Protein AF-A0A7G9WJV0-F1 (afdb_monomer)

Solvent-accessible surface area (backbone atoms only — not comparable to full-atom values): 5663 Å² total; per-residue (Å²): 130,33,36,36,38,39,38,77,53,78,87,73,59,80,92,52,82,64,30,77,46,69,66,64,36,55,53,35,68,73,74,46,54,69,38,39,27,54,52,57,91,73,50,47,47,64,43,52,80,71,52,34,48,40,32,44,34,43,87,86,50,73,50,74,62,51,79,39,70,30,84,91,53,66,39,70,37,54,81,88,41,61,49,45,62,40,50,78,68,33,54,74,46,77,75,118

Radius of gyration: 12.67 Å; Cα contacts (8 Å, |Δi|>4): 168; chains: 1; bounding box: 27×22×31 Å

Secondary structure (DSSP, 8-state):
-EEEEEESSGGG-SSS--B-SHHHHHHHHHH-SEEEES-GGG--THHHHTTEEEEEE-SS-EEEE-SEE-TTT--EE-TT--HHHHHHTTTTS---

Sequence (96 aa):
MKEIHFYLGSKWEYGTKVYHDFYSTRMAIWNDEVVHTTQLVLLSTKLFEQGFRVFIHTEHRTFEIKLGKNETTKRIVNPESNILKLLLAGEFGSIE

Foldseek 3Di:
DAEEEAEPDDPPPPPDDEDEDDPVQVVCLVPPRYYHYNPLVPDALVSVVSVYFYWYDAPVDIDTDDAQADPQQRDHHHNPDPVSVCVVVCSSHDSD

Structure (mmCIF, N/CA/C/O backbone):
data_AF-A0A7G9WJV0-F1
#
_entry.id   AF-A0A7G9WJV0-F1
#
loop_
_atom_site.group_PDB
_atom_site.id
_atom_site.type_symbol
_atom_site.label_atom_id
_atom_site.label_alt_id
_atom_site.label_comp_id
_atom_site.label_asym_id
_atom_site.label_entity_id
_atom_site.label_seq_id
_atom_site.pdbx_PDB_ins_code
_atom_site.Cartn_x
_atom_site.Cartn_y
_atom_site.Cartn_z
_atom_site.occupancy
_atom_site.B_iso_or_equiv
_atom_site.auth_seq_id
_atom_site.auth_comp_id
_atom_site.auth_asym_id
_atom_site.auth_atom_id
_atom_site.pdbx_PDB_model_num
ATOM 1 N N . MET A 1 1 ? -11.534 -6.998 -10.544 1.00 83.25 1 MET A N 1
ATOM 2 C CA . MET A 1 1 ? -11.422 -6.328 -9.222 1.00 83.25 1 MET A CA 1
ATOM 3 C C . MET A 1 1 ? -10.043 -5.707 -9.183 1.00 83.25 1 MET A C 1
ATOM 5 O O . MET A 1 1 ? -9.122 -6.403 -9.587 1.00 83.25 1 MET A O 1
ATOM 9 N N . LYS A 1 2 ? -9.902 -4.429 -8.809 1.00 96.75 2 LYS A N 1
ATOM 10 C CA . LYS A 1 2 ? -8.612 -3.743 -8.949 1.00 96.75 2 LYS A CA 1
ATOM 11 C C . LYS A 1 2 ? -7.654 -4.145 -7.822 1.00 96.75 2 LYS A C 1
ATOM 13 O O . LYS A 1 2 ? -8.084 -4.321 -6.681 1.00 96.75 2 LYS A O 1
ATOM 18 N N . GLU A 1 3 ? -6.369 -4.269 -8.124 1.00 97.75 3 GLU A N 1
ATOM 19 C CA . GLU A 1 3 ? -5.316 -4.635 -7.171 1.00 97.75 3 GLU A CA 1
ATOM 20 C C . GLU A 1 3 ? -4.123 -3.685 -7.291 1.00 97.75 3 GLU A C 1
ATOM 22 O O . GLU A 1 3 ? -3.758 -3.240 -8.379 1.00 97.75 3 GLU A O 1
ATOM 27 N N . ILE A 1 4 ? -3.535 -3.324 -6.154 1.00 97.75 4 ILE A N 1
ATOM 28 C CA . ILE A 1 4 ? -2.309 -2.535 -6.112 1.00 97.75 4 ILE A CA 1
ATOM 29 C C . ILE A 1 4 ? -1.321 -3.150 -5.132 1.00 97.75 4 ILE A C 1
ATOM 31 O O . ILE A 1 4 ? -1.649 -3.451 -3.984 1.00 97.75 4 ILE A O 1
ATOM 35 N N . HIS A 1 5 ? -0.097 -3.324 -5.609 1.00 96.44 5 HIS A N 1
ATOM 36 C CA . HIS A 1 5 ? 1.000 -3.981 -4.929 1.00 96.44 5 HIS A CA 1
ATOM 37 C C . HIS A 1 5 ? 2.128 -2.979 -4.703 1.00 96.44 5 HIS A C 1
ATOM 39 O O . HIS A 1 5 ? 2.740 -2.487 -5.653 1.00 96.44 5 HIS A O 1
ATOM 45 N N . PHE A 1 6 ? 2.407 -2.696 -3.436 1.00 95.50 6 PHE A N 1
ATOM 46 C CA . PHE A 1 6 ? 3.509 -1.848 -3.008 1.00 95.50 6 PHE A CA 1
ATOM 47 C C . PHE A 1 6 ? 4.703 -2.701 -2.582 1.00 95.50 6 PHE A C 1
ATOM 49 O O . PHE A 1 6 ? 4.568 -3.552 -1.705 1.00 95.50 6 PHE A O 1
ATOM 56 N N . TYR A 1 7 ? 5.870 -2.449 -3.168 1.00 93.19 7 TYR A N 1
ATOM 57 C CA . TYR A 1 7 ? 7.107 -3.180 -2.893 1.00 93.19 7 TYR A CA 1
ATOM 58 C C . TYR A 1 7 ? 8.080 -2.334 -2.072 1.00 93.19 7 TYR A C 1
ATOM 60 O O . TYR A 1 7 ? 8.445 -1.233 -2.482 1.00 93.19 7 TYR A O 1
ATOM 68 N N . LEU A 1 8 ? 8.509 -2.859 -0.920 1.00 88.56 8 LEU A N 1
ATOM 69 C CA . LEU A 1 8 ? 9.508 -2.230 -0.043 1.00 88.56 8 LEU A CA 1
ATOM 70 C C . LEU A 1 8 ? 10.951 -2.671 -0.365 1.00 88.56 8 LEU A C 1
ATOM 72 O O . LEU A 1 8 ? 11.885 -2.143 0.227 1.00 88.56 8 LEU A O 1
ATOM 76 N N . GLY A 1 9 ? 11.147 -3.613 -1.294 1.00 77.38 9 GLY A N 1
ATOM 77 C CA . GLY A 1 9 ? 12.463 -4.136 -1.670 1.00 77.38 9 GLY A CA 1
ATOM 78 C C . GLY A 1 9 ? 12.504 -4.681 -3.100 1.00 77.38 9 GLY A C 1
ATOM 79 O O . GLY A 1 9 ? 11.465 -4.882 -3.728 1.00 77.38 9 GLY A O 1
ATOM 80 N N . SER A 1 10 ? 13.712 -4.941 -3.603 1.00 66.00 10 SER A N 1
ATOM 81 C CA . SER A 1 10 ? 13.999 -5.245 -5.018 1.00 66.00 10 SER A CA 1
ATOM 82 C C . SER A 1 10 ? 13.791 -6.707 -5.434 1.00 66.00 10 SER A C 1
ATOM 84 O O . SER A 1 10 ? 13.839 -7.030 -6.619 1.00 66.00 10 SER A O 1
ATOM 86 N N . LYS A 1 11 ? 13.537 -7.626 -4.490 1.00 66.25 11 LYS A N 1
ATOM 87 C CA . LYS A 1 11 ? 13.436 -9.074 -4.783 1.00 66.25 11 LYS A CA 1
ATOM 88 C C . LYS A 1 11 ? 12.252 -9.463 -5.675 1.00 66.25 11 LYS A C 1
ATOM 90 O O . LYS A 1 11 ? 12.220 -10.579 -6.186 1.00 66.25 11 LYS A O 1
ATOM 95 N N . TRP A 1 12 ? 11.293 -8.566 -5.872 1.00 65.75 12 TRP A N 1
ATOM 96 C CA . TRP A 1 12 ? 10.013 -8.871 -6.509 1.00 65.75 12 TRP A CA 1
ATOM 97 C C . TRP A 1 12 ? 9.917 -8.424 -7.976 1.00 65.75 12 TRP A C 1
ATOM 99 O O . TRP A 1 12 ? 8.850 -8.510 -8.578 1.00 65.75 12 TRP A O 1
ATOM 109 N N . GLU A 1 13 ? 11.022 -7.958 -8.562 1.00 64.44 13 GLU A N 1
ATOM 110 C CA . GLU A 1 13 ? 11.051 -7.321 -9.889 1.00 64.44 13 GLU A CA 1
ATOM 111 C C . GLU A 1 13 ? 11.116 -8.305 -11.077 1.00 64.44 13 GLU A C 1
ATOM 113 O O . GLU A 1 13 ? 11.119 -7.887 -12.234 1.00 64.44 13 GLU A O 1
ATOM 118 N N . TYR A 1 14 ? 11.128 -9.623 -10.849 1.00 63.84 14 TYR A N 1
ATOM 119 C CA . TYR A 1 14 ? 11.235 -10.584 -11.951 1.00 63.84 14 TYR A CA 1
ATOM 120 C C . TYR A 1 14 ? 9.897 -10.781 -12.683 1.00 63.84 14 TYR A C 1
ATOM 122 O O . TYR A 1 14 ? 8.968 -11.402 -12.172 1.00 63.84 14 TYR A O 1
ATOM 130 N N . GLY A 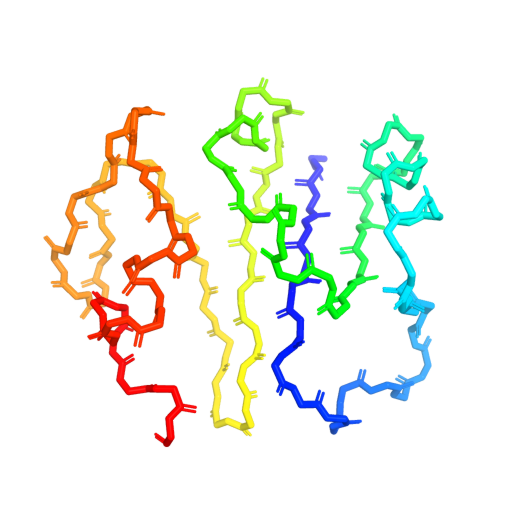1 15 ? 9.818 -10.273 -13.918 1.00 76.75 15 GLY A N 1
ATOM 131 C CA . GLY A 1 15 ? 8.741 -10.569 -14.875 1.00 76.75 15 GLY A CA 1
ATOM 132 C C . GLY A 1 15 ? 7.470 -9.723 -14.743 1.00 76.75 15 GLY A C 1
ATOM 133 O O . GLY A 1 15 ? 6.557 -9.890 -15.548 1.00 76.75 15 GLY A O 1
ATOM 134 N N . THR A 1 16 ? 7.413 -8.797 -13.783 1.00 84.56 16 THR A N 1
ATOM 135 C CA . THR A 1 16 ? 6.267 -7.897 -13.577 1.00 84.56 16 THR A CA 1
ATOM 136 C C . THR A 1 16 ? 6.664 -6.453 -13.870 1.00 84.56 16 THR A C 1
ATOM 138 O O . THR A 1 16 ? 7.725 -6.001 -13.447 1.00 84.56 16 THR A O 1
ATOM 141 N N . LYS A 1 17 ? 5.813 -5.698 -14.574 1.00 90.88 17 LYS A N 1
ATOM 142 C CA . LYS A 1 17 ? 6.035 -4.262 -14.797 1.00 90.88 17 LYS A CA 1
ATOM 143 C C . LYS A 1 17 ? 5.824 -3.501 -13.487 1.00 90.88 17 LYS A C 1
ATOM 145 O O . LYS A 1 17 ? 4.685 -3.336 -13.062 1.00 90.88 17 LYS A O 1
ATOM 150 N N . VAL A 1 18 ? 6.906 -3.009 -12.887 1.00 93.69 18 VAL A N 1
ATOM 151 C CA . VAL A 1 18 ? 6.863 -2.193 -11.666 1.00 93.69 18 VAL A CA 1
ATOM 152 C C . VAL A 1 18 ? 7.060 -0.718 -12.019 1.00 93.69 18 VAL A C 1
ATOM 154 O O . VAL A 1 18 ? 7.990 -0.343 -12.730 1.00 93.69 18 VAL A O 1
ATOM 157 N N . TYR A 1 19 ? 6.160 0.136 -11.537 1.00 94.62 19 TYR A N 1
ATOM 158 C CA . TYR A 1 19 ? 6.258 1.584 -11.685 1.00 94.62 19 TYR A CA 1
ATOM 159 C C . TYR A 1 19 ? 7.095 2.171 -10.545 1.00 94.62 19 TYR A C 1
ATOM 161 O O . TYR A 1 19 ? 6.714 2.096 -9.374 1.00 94.62 19 TYR A O 1
ATOM 169 N N . HIS A 1 20 ? 8.230 2.776 -10.891 1.00 93.12 20 HIS A N 1
ATOM 170 C CA . HIS A 1 20 ? 9.192 3.306 -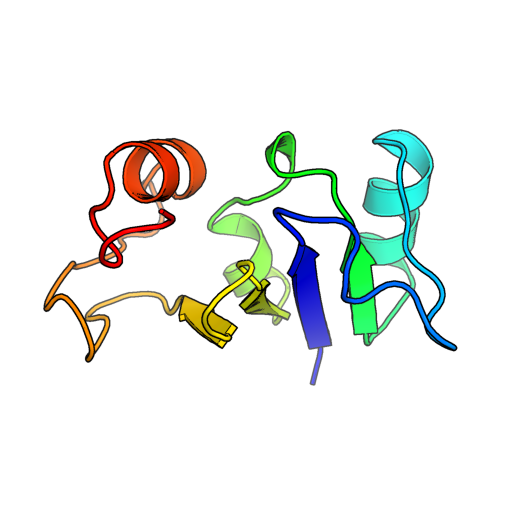9.918 1.00 93.12 20 HIS A CA 1
ATOM 171 C C . HIS A 1 20 ? 9.119 4.818 -9.733 1.00 93.12 20 HIS A C 1
ATOM 173 O O . HIS A 1 20 ? 9.813 5.343 -8.870 1.00 93.12 20 HIS A O 1
ATOM 179 N N . ASP A 1 21 ? 8.296 5.526 -10.503 1.00 95.25 21 ASP A N 1
ATOM 180 C CA . ASP A 1 21 ? 8.125 6.972 -10.392 1.00 95.25 21 ASP A CA 1
ATOM 181 C C . ASP A 1 21 ? 6.675 7.347 -10.065 1.00 95.25 21 ASP A C 1
ATOM 183 O O . ASP A 1 21 ? 5.723 6.612 -10.350 1.00 95.25 21 ASP A O 1
ATOM 187 N N . PHE A 1 22 ? 6.513 8.508 -9.431 1.00 95.81 22 PHE A N 1
ATOM 188 C CA . PHE A 1 22 ? 5.220 8.984 -8.952 1.00 95.81 22 PHE A CA 1
ATOM 189 C C . PHE A 1 22 ? 4.199 9.166 -10.079 1.00 95.81 22 PHE A C 1
ATOM 191 O O . PHE A 1 22 ? 3.038 8.782 -9.928 1.00 95.81 22 PHE A O 1
ATOM 198 N N . TYR A 1 23 ? 4.609 9.769 -11.197 1.00 97.06 23 TYR A N 1
ATOM 199 C CA . TYR A 1 23 ? 3.686 10.164 -12.256 1.00 97.06 23 TYR A CA 1
ATOM 200 C C . TYR A 1 23 ? 3.139 8.939 -12.989 1.00 97.06 23 TYR A C 1
ATOM 202 O O . TYR A 1 23 ? 1.922 8.780 -13.084 1.00 97.06 23 TYR A O 1
ATOM 210 N N . SER A 1 24 ? 4.014 8.031 -13.421 1.00 96.81 24 SER A N 1
ATOM 211 C CA . SER A 1 24 ? 3.615 6.794 -14.093 1.00 96.81 24 SER A CA 1
ATOM 212 C C . SER A 1 24 ? 2.764 5.915 -13.182 1.00 96.81 24 SER A C 1
ATOM 214 O O . SER A 1 24 ? 1.748 5.389 -13.628 1.00 96.81 24 SER A O 1
ATOM 216 N N . THR A 1 25 ? 3.108 5.817 -11.890 1.00 97.44 25 THR A N 1
ATOM 217 C CA . THR A 1 25 ? 2.288 5.070 -10.920 1.00 97.44 25 THR A CA 1
ATOM 218 C C . THR A 1 25 ? 0.894 5.680 -10.789 1.00 97.44 25 THR A C 1
ATOM 220 O O . THR A 1 25 ? -0.106 4.966 -10.788 1.00 97.44 25 THR A O 1
ATOM 223 N N . ARG A 1 26 ? 0.796 7.012 -10.714 1.00 96.94 26 ARG A N 1
ATOM 224 C CA . ARG A 1 26 ? -0.494 7.700 -10.620 1.00 96.94 26 ARG A CA 1
ATOM 225 C C . ARG A 1 26 ? -1.347 7.491 -11.872 1.00 96.94 26 ARG A C 1
ATOM 227 O O . ARG A 1 26 ? -2.549 7.275 -11.753 1.00 96.94 26 ARG A O 1
ATOM 234 N N . MET A 1 27 ? -0.730 7.504 -13.052 1.00 97.56 27 MET A N 1
ATOM 235 C CA . MET A 1 27 ? -1.413 7.170 -14.303 1.00 97.56 27 MET A CA 1
ATOM 236 C C . MET A 1 27 ? -1.874 5.709 -14.330 1.00 97.56 27 MET A C 1
ATOM 238 O O . MET A 1 27 ? -3.000 5.444 -14.747 1.00 97.56 27 MET A O 1
ATOM 242 N N . ALA A 1 28 ? -1.065 4.774 -13.831 1.00 97.12 28 ALA A N 1
ATOM 243 C CA . ALA A 1 28 ? -1.435 3.365 -13.732 1.00 97.12 28 ALA A CA 1
ATOM 244 C C . ALA A 1 28 ? -2.633 3.143 -12.796 1.00 97.12 28 ALA A C 1
ATOM 246 O O . ALA A 1 28 ? -3.561 2.434 -13.155 1.00 97.12 28 ALA A O 1
ATOM 247 N N . ILE A 1 29 ? -2.689 3.818 -11.642 1.00 97.19 29 ILE A N 1
ATOM 248 C CA . ILE A 1 29 ? -3.840 3.743 -10.715 1.00 97.19 29 ILE A CA 1
ATOM 249 C C . ILE A 1 29 ? -5.163 4.105 -11.414 1.00 97.19 29 ILE A C 1
ATOM 251 O O . ILE A 1 29 ? -6.213 3.512 -11.132 1.00 97.19 29 ILE A O 1
ATOM 255 N N . TRP A 1 30 ? -5.128 5.061 -12.344 1.00 94.88 30 TRP A N 1
ATOM 256 C CA . TRP A 1 30 ? -6.310 5.441 -13.112 1.00 94.88 30 TRP A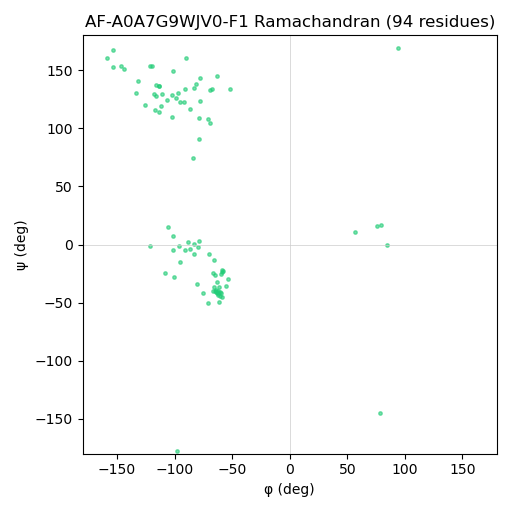 CA 1
ATOM 257 C C . TRP A 1 30 ? -6.678 4.434 -14.201 1.00 94.88 30 TRP A C 1
ATOM 259 O O . TRP A 1 30 ? -7.863 4.144 -14.355 1.00 94.88 30 TRP A O 1
ATOM 269 N N . ASN A 1 31 ? -5.697 3.900 -14.927 1.00 95.56 31 ASN A N 1
ATOM 270 C CA . ASN A 1 31 ? -5.947 3.161 -16.168 1.00 95.56 31 ASN A CA 1
ATOM 271 C C . ASN A 1 31 ? -5.90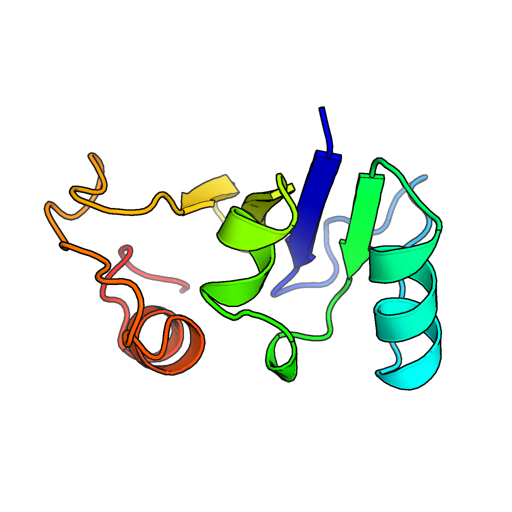2 1.636 -16.016 1.00 95.56 31 ASN A C 1
ATOM 273 O O . ASN A 1 31 ? -6.596 0.936 -16.747 1.00 95.56 31 ASN A O 1
ATOM 277 N N . ASP A 1 32 ? -5.133 1.126 -15.059 1.00 96.00 32 ASP A N 1
ATOM 278 C CA . ASP A 1 32 ? -4.816 -0.294 -14.959 1.00 96.00 32 ASP A CA 1
ATOM 279 C C . ASP A 1 32 ? -5.681 -0.971 -13.882 1.00 96.00 32 ASP A C 1
ATOM 281 O O . ASP A 1 32 ? -6.088 -0.362 -12.883 1.00 96.00 32 ASP A O 1
ATOM 285 N N . GLU A 1 33 ? -5.977 -2.258 -14.080 1.00 95.94 33 GLU A N 1
ATOM 286 C CA . GLU A 1 33 ? -6.645 -3.081 -13.065 1.00 95.94 33 GLU A CA 1
ATOM 287 C C . GLU A 1 33 ? -5.672 -3.588 -12.003 1.00 95.94 33 GLU A C 1
ATOM 289 O O . GLU A 1 33 ? -6.056 -3.698 -10.843 1.00 95.94 33 GLU A O 1
ATOM 294 N N . VAL A 1 34 ? -4.424 -3.870 -12.383 1.00 96.94 34 VAL A N 1
ATOM 295 C CA . VAL A 1 34 ? -3.380 -4.376 -11.488 1.00 96.94 34 VAL A CA 1
ATOM 296 C C . VAL A 1 34 ? -2.166 -3.461 -11.583 1.00 96.94 34 VAL A C 1
ATOM 298 O O . VAL A 1 34 ? -1.586 -3.293 -12.654 1.00 96.94 34 VAL A O 1
ATOM 301 N N . VAL A 1 35 ? -1.784 -2.861 -10.458 1.00 97.31 35 VAL A N 1
ATOM 302 C CA . VAL A 1 35 ? -0.682 -1.897 -10.378 1.00 97.31 35 VAL A CA 1
ATOM 303 C C . VAL A 1 35 ? 0.405 -2.435 -9.461 1.00 97.31 35 VAL A C 1
ATOM 305 O O . VAL A 1 35 ? 0.143 -2.794 -8.320 1.00 97.31 35 VAL A O 1
ATOM 308 N N . HIS A 1 36 ? 1.647 -2.433 -9.929 1.00 96.19 36 HIS A N 1
ATOM 309 C CA . HIS A 1 36 ? 2.821 -2.797 -9.138 1.00 96.19 36 HIS A CA 1
ATOM 310 C C . HIS A 1 36 ? 3.727 -1.576 -9.014 1.00 96.19 36 HIS A C 1
ATOM 312 O O . HIS A 1 36 ? 4.044 -0.947 -10.021 1.00 96.19 36 HIS A O 1
ATOM 318 N N . THR A 1 37 ? 4.129 -1.196 -7.802 1.00 96.06 37 THR A N 1
ATOM 319 C CA . THR A 1 37 ? 4.889 0.043 -7.595 1.00 96.06 37 THR A CA 1
ATOM 320 C C . THR A 1 37 ? 5.788 0.009 -6.363 1.00 96.06 37 THR A C 1
ATOM 322 O O . THR A 1 37 ? 5.490 -0.663 -5.380 1.00 96.06 37 THR A O 1
ATOM 325 N N . THR A 1 38 ? 6.873 0.783 -6.388 1.00 94.88 38 THR A N 1
ATOM 326 C CA . THR A 1 38 ? 7.691 1.096 -5.200 1.00 94.88 38 THR A CA 1
ATOM 327 C C . THR A 1 38 ? 7.309 2.438 -4.553 1.00 94.88 38 THR A C 1
ATOM 329 O O . THR A 1 38 ? 7.874 2.834 -3.535 1.00 94.88 38 THR A O 1
ATOM 332 N N . GLN A 1 39 ? 6.335 3.166 -5.112 1.00 95.31 39 GLN A N 1
ATOM 333 C CA . GLN A 1 39 ? 5.970 4.527 -4.704 1.00 95.31 39 GLN A CA 1
ATOM 334 C C . GLN A 1 39 ? 5.012 4.552 -3.508 1.00 95.31 39 GLN A C 1
ATOM 336 O O . GLN A 1 39 ? 3.830 4.874 -3.628 1.00 95.31 39 GLN A O 1
ATOM 341 N N . LEU A 1 40 ? 5.544 4.272 -2.317 1.00 94.56 40 LEU A N 1
ATOM 342 C CA . LEU A 1 40 ? 4.782 4.222 -1.061 1.00 94.56 40 LEU A CA 1
ATOM 343 C C . LEU A 1 40 ? 4.050 5.519 -0.701 1.00 94.56 40 LEU A C 1
ATOM 345 O O . LEU A 1 40 ? 3.061 5.475 0.023 1.00 94.56 40 LEU A O 1
ATOM 349 N N . VAL A 1 41 ? 4.483 6.671 -1.217 1.00 95.25 41 VAL A N 1
ATOM 350 C CA . VAL A 1 41 ? 3.799 7.960 -1.002 1.00 95.25 41 VAL A CA 1
ATOM 351 C C . VAL A 1 41 ? 2.346 7.955 -1.504 1.00 95.25 41 VAL A C 1
ATOM 353 O O . VAL A 1 41 ? 1.526 8.740 -1.035 1.00 95.25 41 VAL A O 1
ATOM 356 N N . LEU A 1 42 ? 2.010 7.054 -2.433 1.00 96.56 42 LEU A N 1
ATOM 357 C CA . LEU A 1 42 ? 0.656 6.877 -2.963 1.00 96.56 42 LEU A CA 1
ATOM 358 C C . LEU A 1 42 ? -0.208 5.918 -2.124 1.00 96.56 42 LEU A C 1
ATOM 360 O O . LEU A 1 42 ? -1.396 5.768 -2.410 1.00 96.56 42 LEU A O 1
ATOM 364 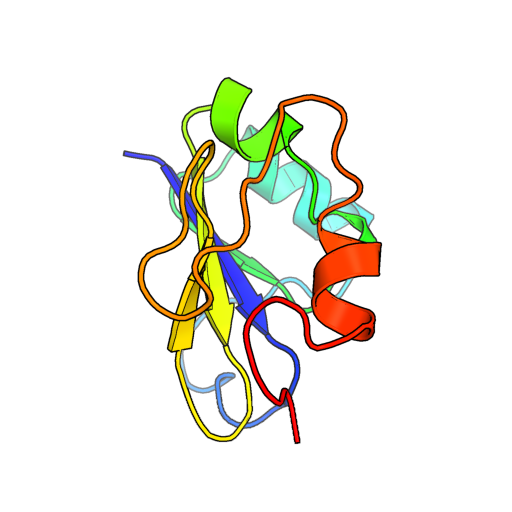N N . LEU A 1 43 ? 0.347 5.294 -1.080 1.00 96.44 43 LEU A N 1
ATOM 365 C CA . LEU A 1 43 ? -0.389 4.419 -0.172 1.00 96.44 43 LEU A CA 1
ATOM 366 C C . LEU A 1 43 ? -1.379 5.235 0.674 1.00 96.44 43 LEU A C 1
ATOM 368 O O . LEU A 1 43 ? -1.008 5.925 1.625 1.00 96.44 43 LEU A O 1
ATOM 372 N N . SER A 1 44 ? -2.661 5.141 0.330 1.00 95.56 44 SER A N 1
ATOM 373 C CA . SER A 1 44 ? -3.738 5.927 0.933 1.00 95.56 44 SER A CA 1
ATOM 374 C C . SER A 1 44 ? -5.040 5.135 1.000 1.00 95.56 44 SER A C 1
ATOM 376 O O . SER A 1 44 ? -5.301 4.272 0.165 1.00 95.56 44 SER A O 1
ATOM 378 N N . THR A 1 45 ? -5.900 5.480 1.959 1.00 96.00 45 THR A N 1
ATOM 379 C CA . THR A 1 45 ? -7.262 4.943 2.088 1.00 96.00 45 THR A CA 1
ATOM 380 C C . THR A 1 45 ? -8.139 5.207 0.864 1.00 96.00 45 THR A C 1
ATOM 382 O O . THR A 1 45 ? -9.044 4.422 0.595 1.00 96.00 45 THR A O 1
ATOM 385 N N . LYS A 1 46 ? -7.832 6.238 0.065 1.00 94.69 46 LYS A N 1
ATOM 386 C CA . LYS A 1 46 ? -8.533 6.538 -1.196 1.00 94.69 46 LYS A CA 1
ATOM 387 C C . LYS A 1 46 ? -8.466 5.402 -2.217 1.00 94.69 46 LYS A C 1
ATOM 389 O O . LYS A 1 46 ? -9.353 5.283 -3.054 1.00 94.69 46 LYS A O 1
ATOM 394 N N . LEU A 1 47 ? -7.444 4.548 -2.145 1.00 96.38 47 LEU A N 1
ATOM 395 C CA . LEU A 1 47 ? -7.337 3.374 -3.013 1.00 96.38 47 LEU A CA 1
ATOM 396 C C . LEU A 1 47 ? -8.521 2.418 -2.793 1.00 96.38 47 LEU A C 1
ATOM 398 O O . LEU A 1 47 ? -9.059 1.875 -3.755 1.00 96.38 47 LEU A O 1
ATOM 402 N N . PHE A 1 48 ? -8.994 2.278 -1.551 1.00 95.12 48 PHE A N 1
ATOM 403 C CA . PHE A 1 48 ? -10.159 1.447 -1.240 1.00 95.12 48 PHE A CA 1
ATOM 404 C C . PHE A 1 48 ? -11.448 2.016 -1.842 1.00 95.12 48 PHE A C 1
ATOM 406 O O . PHE A 1 48 ? -12.255 1.264 -2.379 1.00 95.12 48 PHE A O 1
ATOM 413 N N . GLU A 1 49 ? -11.619 3.341 -1.813 1.00 92.38 49 GLU A N 1
ATOM 414 C CA . GLU A 1 49 ? -12.750 4.032 -2.456 1.00 92.38 49 GLU A CA 1
ATOM 415 C C . GLU A 1 49 ? -12.737 3.841 -3.980 1.00 92.38 49 GLU A C 1
ATOM 417 O O . GLU A 1 49 ? -13.784 3.749 -4.614 1.00 92.38 49 GLU A O 1
ATOM 422 N N . GLN A 1 50 ? -11.544 3.722 -4.567 1.00 93.31 50 GLN A N 1
ATOM 423 C CA . GLN A 1 50 ? -11.332 3.410 -5.982 1.00 93.31 50 GLN A CA 1
ATOM 424 C C . GLN A 1 50 ? -11.500 1.914 -6.314 1.00 93.31 50 GLN A C 1
ATOM 426 O O . GLN A 1 50 ? -11.298 1.514 -7.463 1.00 93.31 50 GLN A O 1
ATOM 431 N N . GLY A 1 51 ? -11.865 1.084 -5.332 1.00 94.94 51 GLY A N 1
ATOM 432 C CA . GLY A 1 51 ? -12.106 -0.348 -5.507 1.00 94.94 51 GLY A CA 1
ATOM 433 C C . GLY A 1 51 ? -10.840 -1.205 -5.556 1.00 94.94 51 GLY A C 1
ATOM 434 O O . GLY A 1 51 ? -10.908 -2.348 -6.013 1.00 94.94 51 GLY A O 1
ATOM 435 N N . PHE A 1 52 ? -9.696 -0.673 -5.112 1.00 97.62 52 PHE A N 1
ATOM 436 C CA . PHE A 1 52 ? -8.457 -1.437 -5.024 1.00 97.62 52 PHE A CA 1
ATOM 437 C C . PHE A 1 52 ? -8.391 -2.284 -3.755 1.00 97.62 52 PHE A C 1
ATOM 439 O O . PHE A 1 52 ? -8.649 -1.812 -2.645 1.00 97.62 52 PHE A O 1
ATOM 446 N N . ARG A 1 53 ? -7.910 -3.515 -3.917 1.00 97.00 53 ARG A N 1
ATOM 447 C CA . ARG A 1 53 ? -7.255 -4.269 -2.846 1.00 97.00 53 ARG A CA 1
ATOM 448 C C . ARG A 1 53 ? -5.799 -3.851 -2.759 1.00 97.00 53 ARG A C 1
ATOM 450 O O . ARG A 1 53 ? -5.126 -3.741 -3.782 1.00 97.00 53 ARG A O 1
ATOM 457 N N . VAL A 1 54 ? -5.324 -3.612 -1.543 1.00 96.44 54 VAL A N 1
ATOM 458 C CA . VAL A 1 54 ? -4.000 -3.038 -1.299 1.00 96.44 54 VAL A CA 1
ATOM 459 C C . VAL A 1 54 ? -3.102 -4.083 -0.661 1.00 96.44 54 VAL A C 1
ATOM 461 O O . VAL A 1 54 ? -3.371 -4.549 0.445 1.00 96.44 54 VAL A O 1
ATOM 464 N N . PHE A 1 55 ? -2.010 -4.412 -1.339 1.00 95.00 55 PHE A N 1
ATOM 465 C CA . PHE A 1 55 ? -1.027 -5.387 -0.890 1.00 95.00 55 PHE A CA 1
ATOM 466 C C . PHE A 1 55 ? 0.318 -4.727 -0.640 1.00 95.00 55 PHE A C 1
ATOM 468 O O . PHE A 1 55 ? 0.792 -3.929 -1.449 1.00 95.00 55 PHE A O 1
ATOM 475 N N . ILE A 1 56 ? 0.951 -5.111 0.461 1.00 93.19 56 ILE A N 1
ATOM 476 C CA . ILE A 1 56 ? 2.309 -4.715 0.811 1.00 93.19 56 ILE A CA 1
ATOM 477 C C . ILE A 1 56 ? 3.206 -5.939 0.700 1.00 93.19 56 ILE A C 1
ATOM 479 O O . ILE A 1 56 ? 2.906 -6.984 1.278 1.00 93.19 56 ILE A O 1
ATOM 483 N N . HIS A 1 57 ? 4.313 -5.790 -0.017 1.00 91.38 57 HIS A N 1
ATOM 484 C CA . HIS A 1 57 ? 5.359 -6.791 -0.166 1.00 91.38 57 HIS A CA 1
ATOM 485 C C . HIS A 1 57 ? 6.630 -6.279 0.503 1.00 91.38 57 HIS A C 1
ATOM 487 O O . HIS A 1 57 ? 7.224 -5.289 0.068 1.00 91.38 57 HIS A O 1
ATOM 493 N N . THR A 1 58 ? 7.041 -6.953 1.571 1.00 87.69 58 THR A N 1
ATOM 494 C CA . THR A 1 58 ? 8.347 -6.753 2.211 1.00 87.69 58 THR A CA 1
ATOM 495 C C . THR A 1 58 ? 9.321 -7.819 1.719 1.00 87.69 58 THR A C 1
ATOM 497 O O . THR A 1 58 ? 8.975 -8.641 0.874 1.00 87.69 58 THR A O 1
ATOM 500 N N . GLU A 1 59 ? 10.552 -7.842 2.224 1.00 83.44 59 GLU A N 1
ATOM 501 C CA . GLU A 1 59 ? 11.475 -8.941 1.912 1.00 83.44 59 GLU A CA 1
ATOM 502 C C . GLU A 1 59 ? 11.017 -10.304 2.446 1.00 83.44 59 GLU A C 1
ATOM 504 O O . GLU A 1 59 ? 11.394 -11.339 1.898 1.00 83.44 59 GLU A O 1
ATOM 509 N N . HIS A 1 60 ? 10.216 -10.308 3.512 1.00 82.56 60 HIS A N 1
ATOM 510 C CA . HIS A 1 60 ? 9.894 -11.514 4.274 1.00 82.56 60 HIS A CA 1
ATOM 511 C C . HIS A 1 60 ? 8.464 -12.000 4.067 1.00 82.56 60 HIS A C 1
ATOM 513 O O . HIS A 1 60 ? 8.182 -13.178 4.283 1.00 82.56 60 HIS A O 1
ATOM 519 N N . ARG A 1 61 ? 7.543 -11.109 3.687 1.00 86.06 61 ARG A N 1
ATOM 520 C CA . ARG A 1 61 ? 6.126 -11.453 3.569 1.00 86.06 61 ARG A CA 1
ATOM 521 C C . ARG A 1 61 ? 5.352 -10.504 2.669 1.00 86.06 61 ARG A C 1
ATOM 523 O O . ARG A 1 61 ? 5.712 -9.343 2.484 1.00 86.06 61 ARG A O 1
ATOM 530 N N . THR A 1 62 ? 4.205 -11.003 2.232 1.00 89.69 62 THR A N 1
ATOM 531 C CA . THR A 1 62 ? 3.153 -10.227 1.582 1.00 89.69 62 THR A CA 1
ATOM 532 C C . THR A 1 62 ? 1.925 -10.211 2.480 1.00 89.69 62 THR A C 1
ATOM 534 O O . THR A 1 62 ? 1.543 -11.248 3.024 1.00 89.69 62 THR A O 1
ATOM 537 N N . PHE A 1 63 ? 1.287 -9.055 2.637 1.00 90.62 63 PHE A N 1
ATOM 538 C CA . PHE A 1 63 ? 0.023 -8.951 3.362 1.00 90.62 63 PHE A CA 1
ATOM 539 C C . PHE A 1 63 ? -0.911 -7.917 2.735 1.00 90.62 63 PHE A C 1
ATOM 541 O O . PHE A 1 63 ? -0.474 -6.950 2.115 1.00 90.62 63 PHE A O 1
ATOM 548 N N . GLU A 1 64 ? -2.214 -8.138 2.897 1.00 93.50 64 GLU A N 1
ATOM 549 C CA . GLU A 1 64 ? -3.263 -7.218 2.457 1.00 93.50 64 GLU A CA 1
ATOM 550 C C . GLU A 1 64 ? -3.600 -6.240 3.588 1.00 93.50 64 GLU A C 1
ATOM 552 O O . GLU A 1 64 ? -3.793 -6.657 4.733 1.00 93.50 64 GLU A O 1
ATOM 557 N N . ILE A 1 65 ? -3.699 -4.950 3.267 1.00 92.94 65 ILE A N 1
ATOM 558 C CA . ILE A 1 65 ? -4.261 -3.941 4.167 1.00 92.94 65 ILE A CA 1
ATOM 559 C C . ILE A 1 65 ? -5.722 -3.732 3.781 1.00 92.94 65 ILE A C 1
ATOM 561 O O . ILE A 1 65 ? -6.036 -3.496 2.616 1.00 92.94 65 ILE A O 1
ATOM 565 N N . LYS A 1 66 ? -6.614 -3.779 4.770 1.00 92.44 66 LYS A N 1
ATOM 566 C CA . LYS A 1 66 ? -8.059 -3.579 4.598 1.00 92.44 66 LYS A CA 1
ATOM 567 C C . LYS A 1 66 ? -8.555 -2.414 5.449 1.00 92.44 66 LYS A C 1
ATOM 569 O O . LYS A 1 66 ? -7.989 -2.132 6.508 1.00 92.44 66 LYS A O 1
ATOM 574 N N . LEU A 1 67 ? -9.644 -1.775 5.016 1.00 92.44 67 LEU A N 1
ATOM 575 C CA . LEU A 1 67 ? -10.431 -0.907 5.895 1.00 92.44 67 LEU A CA 1
ATOM 576 C C . LEU A 1 67 ? -11.034 -1.724 7.041 1.00 92.44 67 LEU A C 1
ATOM 578 O O . LEU A 1 67 ? -11.430 -2.877 6.870 1.00 92.44 67 LEU A O 1
ATOM 582 N N . GLY A 1 68 ? -11.119 -1.108 8.214 1.00 91.06 68 GLY A N 1
ATOM 583 C CA . GLY A 1 68 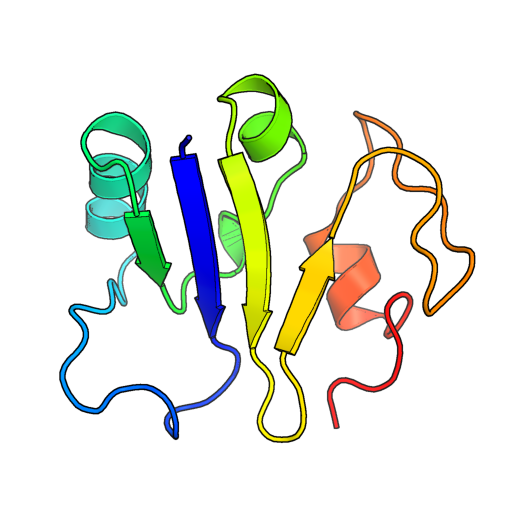? -11.536 -1.781 9.433 1.00 91.06 68 GLY A CA 1
ATOM 584 C C . GLY A 1 68 ? -10.414 -2.625 10.033 1.00 91.06 68 GLY A C 1
ATOM 585 O O . GLY A 1 68 ? -9.247 -2.227 10.042 1.00 91.06 68 GLY A O 1
ATOM 586 N N . LYS A 1 69 ? -10.777 -3.764 10.621 1.00 87.31 69 LYS A N 1
ATOM 587 C CA . LYS A 1 69 ? -9.854 -4.590 11.403 1.00 87.31 69 LYS A CA 1
ATOM 588 C C . LYS A 1 69 ? -8.944 -5.411 10.489 1.00 87.31 69 LYS A C 1
ATOM 590 O O . LYS A 1 69 ? -9.421 -6.224 9.706 1.00 87.31 69 LYS A O 1
ATOM 595 N N . ASN A 1 70 ? -7.636 -5.253 10.661 1.00 86.00 70 ASN A N 1
ATOM 596 C CA . ASN A 1 70 ? -6.630 -6.072 9.994 1.00 86.00 70 ASN A CA 1
ATOM 597 C C . ASN A 1 70 ? -6.281 -7.270 10.884 1.00 86.00 70 ASN A C 1
ATOM 599 O O . ASN A 1 70 ? -5.907 -7.099 12.045 1.00 86.00 70 ASN A O 1
ATOM 603 N N . GLU A 1 71 ? -6.443 -8.482 10.354 1.00 71.06 71 GLU A N 1
ATOM 604 C CA . GLU A 1 71 ? -6.379 -9.733 11.125 1.00 71.06 71 GLU A CA 1
ATOM 605 C C . GLU A 1 71 ? -5.027 -9.933 11.814 1.00 71.06 71 GLU A C 1
ATOM 607 O O . GLU A 1 71 ? -4.984 -10.272 12.996 1.00 71.06 71 GLU A O 1
ATOM 612 N N . THR A 1 72 ? -3.936 -9.630 11.108 1.00 70.38 72 THR A N 1
ATOM 613 C CA . THR A 1 72 ? -2.566 -9.872 11.574 1.00 70.38 72 THR A CA 1
ATOM 6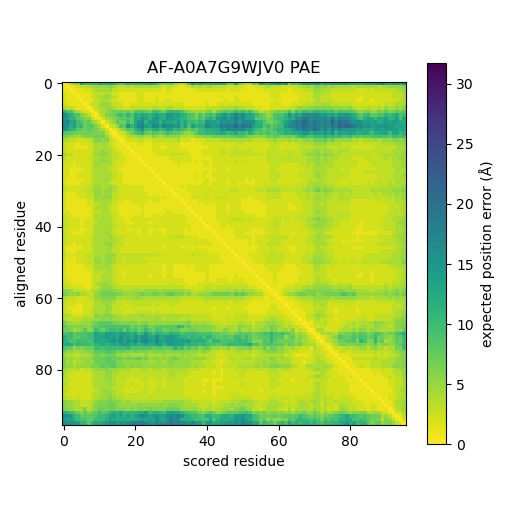14 C C . THR A 1 72 ? -2.182 -9.030 12.788 1.00 70.38 72 THR A C 1
ATOM 616 O O . THR A 1 72 ? -1.468 -9.513 13.662 1.00 70.38 72 THR A O 1
ATOM 619 N N . THR A 1 73 ? -2.648 -7.782 12.880 1.00 71.19 73 THR A N 1
ATOM 620 C CA . THR A 1 73 ? -2.212 -6.853 13.942 1.00 71.19 73 THR A CA 1
ATOM 621 C C . THR A 1 73 ? -3.326 -6.314 14.814 1.00 71.19 73 THR A C 1
ATOM 623 O O . THR A 1 73 ? -3.070 -5.545 15.735 1.00 71.19 73 THR A O 1
ATOM 626 N N . LYS A 1 74 ? -4.578 -6.698 14.541 1.00 76.50 74 LYS A N 1
ATOM 627 C CA . LYS A 1 74 ? -5.783 -6.133 15.170 1.00 76.50 74 LYS A CA 1
ATOM 628 C C . LYS A 1 74 ? -5.895 -4.610 14.999 1.00 76.50 74 LYS A C 1
ATOM 630 O O . LYS A 1 74 ? -6.773 -4.003 15.613 1.00 76.50 74 LYS A O 1
ATOM 635 N N . ARG A 1 75 ? -5.059 -3.996 14.149 1.00 85.44 75 ARG A N 1
ATOM 636 C CA . ARG A 1 75 ? -5.101 -2.568 13.846 1.00 85.44 75 ARG A CA 1
ATOM 637 C C . ARG A 1 75 ? -6.376 -2.247 13.086 1.00 85.44 75 ARG A C 1
ATOM 639 O O . ARG A 1 75 ? -6.731 -2.937 12.128 1.00 85.44 75 ARG A O 1
ATOM 646 N N . ILE A 1 76 ? -7.040 -1.177 13.508 1.00 88.94 76 ILE A N 1
ATOM 647 C CA . ILE A 1 76 ? -8.201 -0.638 12.808 1.00 88.94 76 ILE A CA 1
ATOM 648 C C . ILE A 1 76 ? -7.722 0.485 11.886 1.00 88.94 76 ILE A C 1
ATOM 650 O O . ILE A 1 76 ? -7.076 1.434 12.337 1.00 88.94 76 ILE A O 1
ATOM 654 N N . VAL A 1 77 ? -8.012 0.345 10.593 1.00 91.25 77 VAL A N 1
ATOM 655 C CA . VAL A 1 77 ? -7.769 1.367 9.572 1.00 91.25 77 VAL A CA 1
ATOM 656 C C . VAL A 1 77 ? -9.094 2.049 9.252 1.00 91.25 77 VAL A C 1
ATOM 658 O O . VAL A 1 77 ? -9.984 1.460 8.641 1.00 91.25 77 VAL A O 1
ATOM 661 N N . ASN A 1 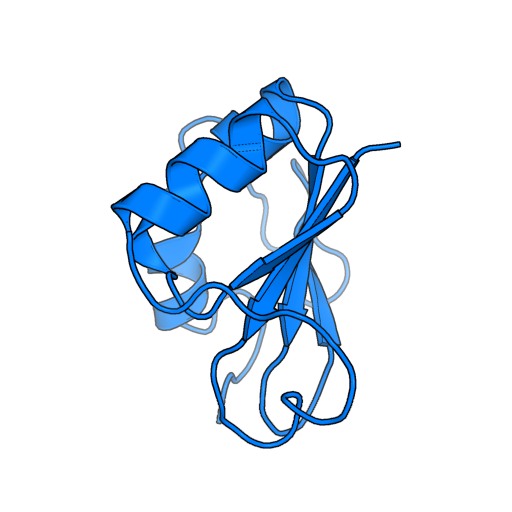78 ? -9.214 3.304 9.667 1.00 92.38 78 ASN A N 1
ATOM 662 C CA . ASN A 1 78 ? -10.359 4.165 9.372 1.00 92.38 78 ASN A CA 1
ATOM 663 C C . ASN A 1 78 ? -10.110 4.942 8.066 1.00 92.38 78 ASN A C 1
ATOM 665 O O . ASN A 1 78 ? -8.942 5.131 7.720 1.00 92.38 78 ASN A O 1
ATOM 669 N N . PRO A 1 79 ? -11.146 5.475 7.390 1.00 91.75 79 PRO A N 1
ATOM 670 C CA . PRO A 1 79 ? -10.990 6.246 6.149 1.00 91.75 79 PRO A CA 1
ATOM 671 C C . PRO A 1 79 ? -10.013 7.432 6.228 1.00 91.75 79 PRO A C 1
ATOM 673 O O . PRO A 1 79 ? -9.350 7.743 5.246 1.00 91.75 79 PRO A O 1
ATOM 676 N N . GLU A 1 80 ? -9.848 8.052 7.398 1.00 92.38 80 GLU A N 1
ATOM 677 C CA . GLU A 1 80 ? -8.905 9.167 7.605 1.00 92.38 80 GLU A CA 1
ATOM 678 C C . GLU A 1 80 ? -7.487 8.722 8.007 1.00 92.38 80 GLU A C 1
ATOM 680 O O . GLU A 1 80 ? -6.606 9.541 8.270 1.00 92.38 80 GLU A O 1
ATOM 685 N N . SER A 1 81 ? -7.239 7.413 8.088 1.00 92.62 81 SER A N 1
ATOM 686 C CA . SER A 1 81 ? -5.952 6.897 8.552 1.00 92.62 81 SER A CA 1
ATOM 687 C C . SER A 1 81 ? -4.847 7.180 7.544 1.00 92.62 81 SER A C 1
ATOM 689 O O . SER A 1 81 ? -4.947 6.846 6.364 1.00 92.62 81 SER A O 1
ATOM 691 N N . ASN A 1 82 ? -3.721 7.687 8.038 1.00 94.12 82 ASN A N 1
ATOM 692 C CA . ASN A 1 82 ? -2.490 7.722 7.263 1.00 94.12 82 ASN A CA 1
ATOM 693 C C . ASN A 1 82 ? -1.841 6.326 7.276 1.00 94.12 82 ASN A C 1
ATOM 695 O O . ASN A 1 82 ? -1.067 5.998 8.177 1.00 94.12 82 ASN A O 1
ATOM 699 N N . ILE A 1 83 ? -2.194 5.497 6.290 1.00 94.00 83 ILE A N 1
ATOM 700 C CA . ILE A 1 83 ? -1.737 4.101 6.191 1.00 94.00 83 ILE A CA 1
ATOM 701 C C . ILE A 1 83 ? -0.216 4.023 6.082 1.00 94.00 83 ILE A C 1
ATOM 703 O O . ILE A 1 83 ? 0.388 3.182 6.739 1.00 94.00 83 ILE A O 1
ATOM 707 N N . LEU A 1 84 ? 0.409 4.921 5.314 1.00 94.38 84 LEU A N 1
ATOM 708 C CA . LEU A 1 84 ? 1.864 4.964 5.190 1.00 94.38 84 LEU A CA 1
ATOM 709 C C . LEU A 1 84 ? 2.537 5.182 6.549 1.00 94.38 84 LEU A C 1
ATOM 711 O O . LEU A 1 84 ? 3.469 4.464 6.897 1.00 94.38 84 LEU A O 1
ATOM 715 N N . LYS A 1 85 ? 2.031 6.122 7.355 1.00 93.62 85 LYS A N 1
ATOM 716 C CA . LYS A 1 85 ? 2.560 6.366 8.703 1.00 93.62 85 LYS A CA 1
ATOM 717 C C . LYS A 1 85 ? 2.403 5.142 9.608 1.00 93.62 85 LYS A C 1
ATOM 719 O O . LYS A 1 85 ? 3.326 4.822 10.346 1.00 93.62 85 LYS A O 1
ATOM 724 N N . LEU A 1 86 ? 1.259 4.459 9.546 1.00 91.94 86 LEU A N 1
ATOM 725 C CA . LEU A 1 86 ? 1.024 3.228 10.311 1.00 91.94 86 LEU A CA 1
ATOM 726 C C . LEU A 1 86 ? 1.967 2.098 9.870 1.00 91.94 86 LEU A C 1
ATOM 728 O O . LEU A 1 86 ? 2.515 1.391 10.711 1.00 91.94 86 LEU A O 1
ATOM 732 N N . LEU A 1 87 ? 2.195 1.962 8.562 1.00 91.38 87 LEU A N 1
ATOM 733 C CA . LEU A 1 87 ? 3.120 0.983 7.999 1.00 91.38 87 LEU A CA 1
ATOM 734 C C . LEU A 1 87 ? 4.552 1.216 8.473 1.00 91.38 87 LEU A C 1
ATOM 736 O O . LEU A 1 87 ? 5.174 0.289 8.981 1.00 91.38 87 LEU A O 1
ATOM 740 N N . LEU A 1 88 ? 5.044 2.451 8.371 1.00 90.12 88 LEU A N 1
ATOM 741 C CA . LEU A 1 88 ? 6.393 2.808 8.819 1.00 90.12 88 LEU A CA 1
ATOM 742 C C . LEU A 1 88 ? 6.559 2.717 10.343 1.00 90.12 88 LEU A C 1
ATOM 744 O O . LEU A 1 88 ? 7.667 2.513 10.821 1.00 90.12 88 LEU A O 1
ATOM 748 N N . ALA A 1 89 ? 5.470 2.833 11.106 1.00 89.56 89 ALA A N 1
ATOM 749 C CA . ALA A 1 89 ? 5.468 2.607 12.550 1.00 89.56 89 ALA A CA 1
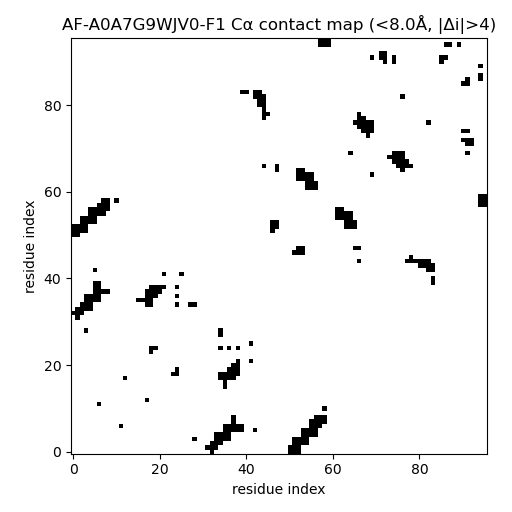ATOM 750 C C . ALA A 1 89 ? 5.422 1.113 12.940 1.00 89.56 89 ALA A C 1
ATOM 752 O O . ALA A 1 89 ? 5.421 0.801 14.127 1.00 89.56 89 ALA A O 1
ATOM 753 N N . GLY A 1 90 ? 5.353 0.186 11.974 1.00 87.62 90 GLY A N 1
ATOM 754 C CA . GLY A 1 90 ? 5.291 -1.255 12.244 1.00 87.62 90 GLY A CA 1
ATOM 755 C C . GLY A 1 90 ? 3.926 -1.748 12.739 1.00 87.62 90 GLY A C 1
ATOM 756 O O . GLY A 1 90 ? 3.808 -2.873 13.222 1.00 87.62 90 GLY A O 1
ATOM 757 N N . GLU A 1 91 ? 2.859 -0.958 12.587 1.00 87.06 91 GLU A N 1
ATOM 758 C CA . GLU A 1 91 ? 1.504 -1.286 13.076 1.00 87.06 91 GLU A CA 1
ATOM 759 C C . GLU A 1 91 ? 0.830 -2.427 12.289 1.00 87.06 91 GLU A C 1
ATOM 761 O O . GLU A 1 91 ? -0.234 -2.921 12.670 1.00 87.06 91 GLU A O 1
ATOM 766 N N . PHE A 1 92 ? 1.447 -2.865 11.188 1.00 84.56 92 PHE A N 1
ATOM 767 C CA . PHE A 1 92 ? 1.067 -4.063 10.430 1.00 84.56 92 PHE A CA 1
ATOM 768 C C . PHE A 1 92 ? 2.043 -5.237 10.659 1.00 84.56 92 PHE A C 1
ATOM 770 O O . PHE A 1 92 ? 2.008 -6.247 9.953 1.00 84.56 92 PHE A O 1
ATOM 777 N N . GLY A 1 93 ? 2.870 -5.138 11.704 1.00 76.25 93 GLY A N 1
ATOM 778 C CA . GLY A 1 93 ? 3.947 -6.052 12.074 1.00 76.25 93 GLY A CA 1
ATOM 779 C C . GLY A 1 93 ? 5.281 -5.574 11.504 1.00 76.25 93 GLY A C 1
ATOM 780 O O . GLY A 1 93 ? 5.293 -4.684 10.653 1.00 76.25 93 GLY A O 1
ATOM 781 N N . SER A 1 94 ? 6.386 -6.183 11.946 1.00 71.06 94 SER A N 1
ATOM 782 C CA . SER A 1 94 ? 7.726 -5.812 11.477 1.00 71.06 94 SER A CA 1
ATOM 783 C C . SER A 1 94 ? 7.800 -5.814 9.947 1.00 71.06 94 SER A C 1
ATOM 785 O O . SER A 1 94 ? 7.257 -6.710 9.279 1.00 71.06 94 SER A O 1
ATOM 787 N N . ILE A 1 95 ? 8.401 -4.752 9.416 1.00 69.75 95 ILE A N 1
ATOM 788 C CA . ILE A 1 95 ? 8.785 -4.621 8.006 1.00 69.75 95 ILE A CA 1
ATOM 789 C C . ILE A 1 95 ? 10.249 -5.031 7.783 1.00 69.75 95 ILE A C 1
ATOM 791 O O . ILE A 1 95 ? 10.611 -5.290 6.636 1.00 69.75 95 ILE A O 1
ATOM 795 N N . GLU A 1 96 ? 11.019 -5.123 8.877 1.00 61.19 96 GLU A N 1
ATOM 796 C CA . GLU A 1 96 ? 12.343 -5.753 9.007 1.00 61.19 96 GLU A CA 1
ATOM 797 C C . GLU A 1 96 ? 12.226 -7.255 9.274 1.00 61.19 96 GLU A C 1
ATOM 799 O O . GLU A 1 96 ? 11.236 -7.663 9.941 1.00 61.19 96 GLU A O 1
#

Mean predicted aligned error: 4.08 Å

Organism: NCBI:txid2766537

Nearest PDB structures (foldseek):
  2j7g-assembly1_A  TM=1.551E-01  e=9.167E+00  Thermotoga maritima

pLDDT: mean 89.42, std 9.37, range [61.19, 97.75]